Protein AF-A0A329RHR8-F1 (afdb_monomer)

Sequence (71 aa):
MGQGQSSIPTTEVTALVELYDALNGDRWRRRDGWKQPTRDPEQWFGVEVAMGHVVALELPANELSGCLPAA

Nearest PDB structures (foldseek):
  4eco-assembly1_A  TM=7.080E-01  e=1.333E-01  Bacteroides eggerthii DSM 20697

InterPro domains:
  IPR032675 Leucine-rich repeat domain superfamily [G3DSA:3.80.10.10] (9-71)

Solvent-accessible surface area (backbone atoms only — not comparable to full-atom values): 4337 Å² total; per-residue (Å²): 133,83,72,83,77,51,63,44,55,68,68,58,54,50,53,51,52,49,42,34,60,38,25,38,39,89,66,28,77,68,52,51,41,61,95,38,95,88,43,46,63,62,65,18,66,38,39,38,61,55,99,47,34,81,77,47,78,54,68,80,91,23,65,74,44,75,53,84,66,82,133

Foldseek 3Di:
DDDPDQLADVVQLVLVLVQCVQQVVVQWPAAPQPPDPPRRPCRTPQFPDDPSHGPGGDRPPGNRHGDRDDD

Mean predicted aligned error: 5.79 Å

Radius of gyration: 11.99 Å; Cα contacts (8 Å, |Δi|>4): 92; chains: 1; bounding box: 30×29×33 Å

Secondary structure (DSSP, 8-state):
------SS-HHHHHHHHHHHHHTTGGG-S--SSTT-TTS-GGGSTTEEEETTEEEEE--TT----S-PPP-

Structure (mmCIF, N/CA/C/O backbone):
data_AF-A0A329RHR8-F1
#
_entry.id   AF-A0A329RHR8-F1
#
loop_
_atom_site.group_PDB
_atom_site.id
_atom_site.type_symbol
_atom_site.label_atom_id
_atom_site.label_alt_id
_atom_site.label_comp_id
_atom_site.label_asym_id
_atom_site.label_entity_id
_atom_site.label_seq_id
_atom_site.pdbx_PDB_ins_code
_atom_site.Cartn_x
_atom_site.Cartn_y
_atom_site.Cartn_z
_atom_site.occupancy
_atom_site.B_iso_or_equiv
_atom_site.auth_seq_id
_atom_site.auth_comp_id
_atom_site.auth_asym_id
_atom_site.auth_atom_id
_atom_site.pdbx_PDB_model_num
ATOM 1 N N . MET A 1 1 ? -10.392 18.076 19.816 1.00 39.03 1 MET A N 1
ATOM 2 C CA . MET A 1 1 ? -9.046 17.780 19.285 1.00 39.03 1 MET A CA 1
ATOM 3 C C . MET A 1 1 ? -9.260 16.878 18.086 1.00 39.03 1 MET A C 1
ATOM 5 O O . MET A 1 1 ? -9.687 15.749 18.276 1.00 39.03 1 MET A O 1
ATOM 9 N N . GLY A 1 2 ? -9.183 17.443 16.879 1.00 42.59 2 GLY A N 1
ATOM 10 C CA . GLY A 1 2 ? -9.541 16.746 15.645 1.00 42.59 2 GLY A CA 1
ATOM 11 C C . GLY A 1 2 ? -8.478 15.714 15.318 1.00 42.59 2 GLY A C 1
ATOM 12 O O . GLY A 1 2 ? -7.344 16.081 15.028 1.00 42.59 2 GLY A O 1
ATOM 13 N N . GLN A 1 3 ? -8.837 14.437 15.418 1.00 43.19 3 GLN A N 1
ATOM 14 C CA . GLN A 1 3 ? -8.076 13.373 14.778 1.00 43.19 3 GLN A CA 1
ATOM 15 C C . GLN A 1 3 ? -7.979 13.770 13.302 1.00 43.19 3 GLN A C 1
ATOM 17 O O . GLN A 1 3 ? -9.017 14.060 12.705 1.00 43.19 3 GLN A O 1
ATOM 22 N N . GLY A 1 4 ? -6.769 13.863 12.744 1.00 51.91 4 GLY A N 1
ATOM 23 C CA . GLY A 1 4 ? -6.599 13.999 11.300 1.00 51.91 4 GLY A CA 1
ATOM 24 C C . GLY A 1 4 ? -7.371 12.858 10.653 1.00 51.91 4 GLY A C 1
ATOM 25 O O . GLY A 1 4 ? -6.998 11.699 10.822 1.00 51.91 4 GLY A O 1
ATOM 26 N N . GLN A 1 5 ? -8.522 13.175 10.061 1.00 51.53 5 GLN A N 1
ATOM 27 C CA . GLN A 1 5 ? -9.417 12.195 9.467 1.00 51.53 5 GLN A CA 1
ATOM 28 C C . GLN A 1 5 ? -8.765 11.735 8.175 1.00 51.53 5 GLN A C 1
ATOM 30 O O . GLN A 1 5 ? -9.025 12.305 7.125 1.00 51.53 5 GLN A O 1
ATOM 35 N N . SER A 1 6 ? -7.916 10.713 8.262 1.00 61.66 6 SER A N 1
ATOM 36 C CA . SER A 1 6 ? -7.584 9.930 7.085 1.00 61.66 6 SER A CA 1
ATOM 37 C C . SER A 1 6 ? -8.890 9.402 6.496 1.00 61.66 6 SER A C 1
ATOM 39 O O . SER A 1 6 ? -9.722 8.852 7.222 1.00 61.66 6 SER A O 1
ATOM 41 N N . SER A 1 7 ? -9.066 9.578 5.188 1.00 74.50 7 SER A N 1
ATOM 42 C CA . SER A 1 7 ? -10.276 9.170 4.453 1.00 74.50 7 SER A CA 1
ATOM 43 C C . SER A 1 7 ? -10.596 7.671 4.561 1.00 74.50 7 SER A C 1
ATOM 45 O O . SER A 1 7 ? -11.720 7.258 4.297 1.00 74.50 7 SER A O 1
ATOM 47 N N . ILE A 1 8 ? -9.613 6.864 4.978 1.00 85.56 8 ILE A N 1
ATOM 48 C CA . ILE A 1 8 ? -9.687 5.409 5.144 1.00 85.56 8 ILE A CA 1
ATOM 49 C C . ILE A 1 8 ? -9.375 4.979 6.588 1.00 85.56 8 ILE A C 1
ATOM 51 O O . ILE A 1 8 ? -8.683 5.711 7.314 1.00 85.56 8 ILE A O 1
ATOM 55 N N . PRO A 1 9 ? -9.843 3.795 7.032 1.00 87.38 9 PRO A N 1
ATOM 56 C CA . PRO A 1 9 ? -9.548 3.278 8.365 1.00 87.38 9 PRO A CA 1
ATOM 57 C C . PRO A 1 9 ? -8.047 3.053 8.583 1.00 87.38 9 PRO A C 1
ATOM 59 O O . PRO A 1 9 ? -7.305 2.672 7.679 1.00 87.38 9 PRO A O 1
ATOM 62 N N . THR A 1 10 ? -7.596 3.220 9.830 1.00 84.06 10 THR A N 1
ATOM 63 C CA . THR A 1 10 ? -6.178 3.095 10.208 1.00 84.06 10 THR A CA 1
ATOM 64 C C . THR A 1 10 ? -5.574 1.743 9.822 1.00 84.06 10 THR A C 1
ATOM 66 O O . THR A 1 10 ? -4.412 1.694 9.438 1.00 84.06 10 THR A O 1
ATOM 69 N N . THR A 1 11 ? -6.354 0.659 9.859 1.00 87.56 11 THR A N 1
ATOM 70 C CA . THR A 1 11 ? -5.902 -0.677 9.440 1.00 87.56 11 THR A CA 1
ATOM 71 C C . THR A 1 11 ? -5.462 -0.709 7.977 1.00 87.56 11 THR A C 1
ATOM 73 O O . THR A 1 11 ? -4.433 -1.302 7.665 1.00 87.56 11 THR A O 1
ATOM 76 N N . GLU A 1 12 ? -6.187 -0.032 7.085 1.00 89.12 12 GLU A N 1
ATOM 77 C CA . GLU A 1 12 ? -5.815 0.051 5.669 1.00 89.12 12 GLU A CA 1
ATOM 78 C C . GLU A 1 12 ? -4.570 0.919 5.477 1.00 89.12 12 GLU A C 1
ATOM 80 O O . GLU A 1 12 ? -3.686 0.562 4.704 1.00 89.12 12 GLU A O 1
ATOM 85 N N . VAL A 1 13 ? -4.437 2.007 6.245 1.00 88.31 13 VAL A N 1
ATOM 86 C CA . VAL A 1 13 ? -3.207 2.819 6.256 1.00 88.31 13 VAL A CA 1
ATOM 87 C C . VAL A 1 13 ? -2.003 1.971 6.658 1.00 88.31 13 VAL A C 1
ATOM 89 O O . VAL A 1 13 ? -0.965 2.033 6.003 1.00 88.31 13 VAL A O 1
ATOM 92 N N . THR A 1 14 ? -2.131 1.161 7.711 1.00 88.44 14 THR A N 1
ATOM 93 C CA . THR A 1 14 ? -1.063 0.261 8.156 1.00 88.44 14 THR A CA 1
ATOM 94 C C . THR A 1 14 ? -0.717 -0.760 7.077 1.00 88.44 14 THR A C 1
ATOM 96 O O . THR A 1 14 ? 0.458 -0.881 6.742 1.00 88.44 14 THR A O 1
ATOM 99 N N . ALA A 1 15 ? -1.713 -1.415 6.473 1.00 90.12 15 ALA A N 1
ATOM 100 C CA . ALA A 1 15 ? -1.494 -2.383 5.398 1.00 90.12 15 ALA A CA 1
ATOM 101 C C . ALA A 1 15 ? -0.790 -1.758 4.180 1.00 90.12 15 ALA A C 1
ATOM 103 O O . ALA A 1 15 ? 0.136 -2.349 3.626 1.00 90.12 15 ALA A O 1
ATOM 104 N N . LEU A 1 16 ? -1.168 -0.535 3.791 1.00 89.94 16 LEU A N 1
ATOM 105 C CA . LEU A 1 16 ? -0.479 0.187 2.722 1.00 89.94 16 LEU A CA 1
ATOM 106 C C . LEU A 1 16 ? 0.970 0.520 3.114 1.00 89.94 16 LEU A C 1
ATOM 108 O O . LEU A 1 16 ? 1.878 0.341 2.308 1.00 89.94 16 LEU A O 1
ATOM 112 N N . VAL A 1 17 ? 1.225 0.973 4.344 1.00 89.69 17 VAL A N 1
ATOM 113 C CA . VAL A 1 17 ? 2.595 1.259 4.808 1.00 89.69 17 VAL A CA 1
ATOM 114 C C . VAL A 1 17 ? 3.459 -0.004 4.824 1.00 89.69 17 VAL A C 1
ATOM 116 O O . VAL A 1 17 ? 4.619 0.068 4.417 1.00 89.69 17 VAL A O 1
ATOM 119 N N . GLU A 1 18 ? 2.908 -1.148 5.230 1.00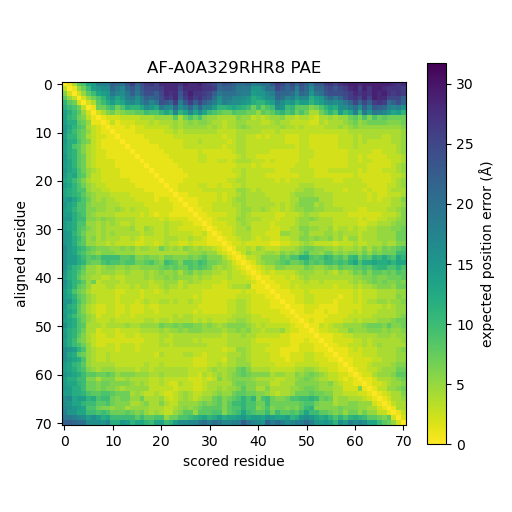 90.88 18 GLU A N 1
ATOM 120 C CA . GLU A 1 18 ? 3.607 -2.436 5.161 1.00 90.8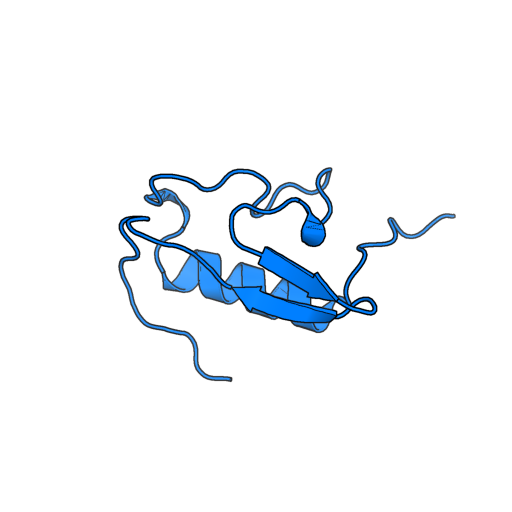8 18 GLU A CA 1
ATOM 121 C C . GLU A 1 18 ? 3.882 -2.854 3.716 1.00 90.88 18 GLU A C 1
ATOM 123 O O . GLU A 1 18 ? 4.993 -3.268 3.402 1.00 90.88 18 GLU A O 1
ATOM 128 N N . LEU A 1 19 ? 2.921 -2.671 2.807 1.00 90.44 19 LEU A N 1
ATOM 129 C CA . LEU A 1 19 ? 3.119 -2.928 1.380 1.00 90.44 19 LEU A CA 1
ATOM 130 C C . LEU A 1 19 ? 4.203 -2.023 0.780 1.00 90.44 19 LEU A C 1
ATOM 132 O O . LEU A 1 19 ? 5.034 -2.490 0.000 1.00 90.44 19 LEU A O 1
ATOM 136 N N . TYR A 1 20 ? 4.235 -0.748 1.168 1.00 90.75 20 TYR A N 1
ATOM 137 C CA . TYR A 1 20 ? 5.294 0.176 0.775 1.00 90.75 20 TYR A CA 1
ATOM 138 C C . TYR A 1 20 ? 6.661 -0.293 1.279 1.00 90.75 20 TYR A C 1
ATOM 140 O O . TYR A 1 20 ? 7.624 -0.273 0.521 1.00 90.75 20 TYR A O 1
ATOM 148 N N . ASP A 1 21 ? 6.770 -0.725 2.535 1.00 91.44 21 ASP A N 1
ATOM 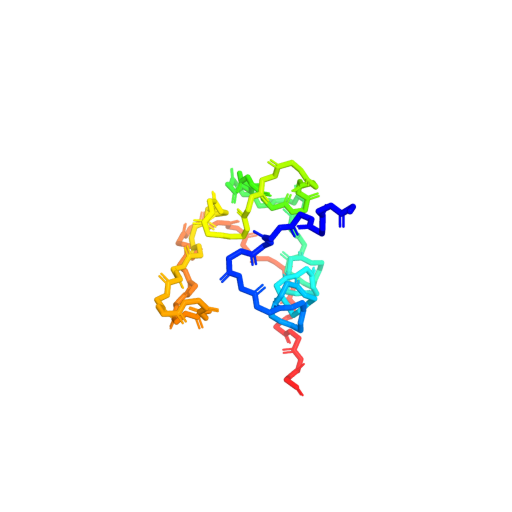149 C CA . ASP A 1 21 ? 8.036 -1.211 3.094 1.00 91.44 21 ASP A CA 1
ATOM 150 C C . ASP A 1 21 ? 8.491 -2.519 2.417 1.00 91.44 21 ASP A C 1
ATOM 152 O O . ASP A 1 21 ? 9.618 -2.617 1.926 1.00 91.44 21 ASP A O 1
ATOM 156 N N . ALA A 1 22 ? 7.570 -3.474 2.263 1.00 91.94 22 ALA A N 1
ATOM 157 C CA . ALA A 1 22 ? 7.823 -4.803 1.712 1.00 91.94 22 ALA A CA 1
ATOM 158 C C . ALA A 1 22 ? 8.186 -4.804 0.216 1.00 91.94 22 ALA A C 1
ATOM 160 O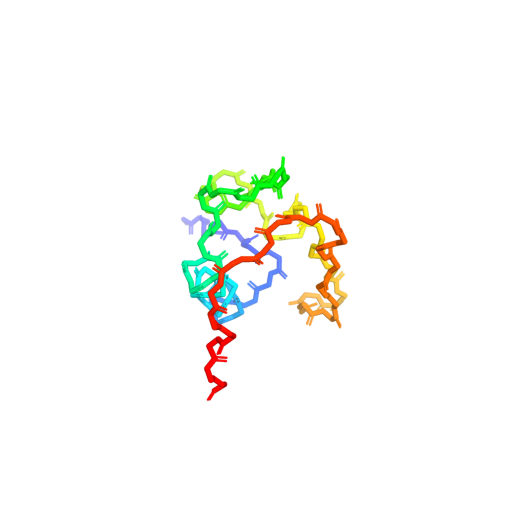 O . ALA A 1 22 ? 8.960 -5.651 -0.236 1.00 91.94 22 ALA A O 1
ATOM 161 N N . LEU A 1 23 ? 7.665 -3.844 -0.556 1.00 90.81 23 LEU A N 1
ATOM 162 C CA . LEU A 1 23 ? 7.978 -3.661 -1.980 1.00 90.81 23 LEU A CA 1
ATOM 163 C C . LEU A 1 23 ? 9.078 -2.620 -2.221 1.00 90.81 23 LEU A C 1
ATOM 165 O O . LEU A 1 23 ? 9.212 -2.104 -3.338 1.00 90.81 23 LEU A O 1
ATOM 169 N N . ASN A 1 24 ? 9.849 -2.305 -1.179 1.00 90.81 24 ASN A N 1
ATOM 170 C CA . ASN A 1 24 ? 10.985 -1.399 -1.229 1.00 90.81 24 ASN A CA 1
ATOM 171 C C . ASN A 1 24 ? 10.603 -0.015 -1.794 1.00 90.81 24 ASN A C 1
ATOM 173 O O . ASN A 1 24 ? 11.266 0.529 -2.685 1.00 90.81 24 ASN A O 1
ATOM 177 N N . GLY A 1 25 ? 9.538 0.553 -1.228 1.00 88.00 25 GLY A N 1
ATOM 178 C CA . GLY A 1 25 ? 8.893 1.822 -1.568 1.00 88.00 25 GLY A CA 1
ATOM 179 C C . GLY A 1 25 ? 9.828 3.004 -1.754 1.00 88.00 25 GLY A C 1
ATOM 180 O O . GLY A 1 25 ? 9.570 3.899 -2.556 1.00 88.00 25 GLY A O 1
ATOM 181 N N . ASP A 1 26 ? 10.971 2.987 -1.071 1.00 89.25 26 ASP A N 1
ATOM 182 C CA . ASP A 1 26 ? 11.990 4.020 -1.222 1.00 89.25 26 ASP A CA 1
ATOM 183 C C . ASP A 1 26 ? 12.583 4.099 -2.643 1.00 89.25 26 ASP A C 1
ATOM 185 O O . ASP A 1 26 ? 12.947 5.178 -3.112 1.00 89.25 26 ASP A O 1
ATOM 189 N N . ARG A 1 27 ? 12.621 2.965 -3.353 1.00 90.19 27 ARG A N 1
ATOM 190 C CA . ARG A 1 27 ? 13.098 2.866 -4.743 1.00 90.19 27 ARG A CA 1
ATOM 191 C C . ARG A 1 27 ? 11.988 2.980 -5.777 1.00 90.19 27 ARG A C 1
ATOM 193 O O . ARG A 1 27 ? 12.278 2.888 -6.967 1.00 90.19 27 ARG A O 1
ATOM 200 N N . TRP A 1 28 ? 10.744 3.176 -5.350 1.00 92.31 28 TRP A N 1
ATOM 201 C CA . TRP A 1 28 ? 9.654 3.354 -6.291 1.00 92.31 28 TRP A CA 1
ATOM 202 C C . TRP A 1 28 ? 9.867 4.601 -7.128 1.00 92.31 28 TRP A C 1
ATOM 204 O O . TRP A 1 28 ? 10.246 5.671 -6.641 1.00 92.31 28 TRP A O 1
ATOM 214 N N . ARG A 1 29 ? 9.556 4.461 -8.410 1.00 91.62 29 ARG A N 1
ATOM 215 C CA . ARG A 1 29 ? 9.708 5.536 -9.384 1.00 91.62 29 ARG A CA 1
ATOM 216 C C . ARG A 1 29 ? 8.755 6.703 -9.110 1.00 91.62 29 ARG A C 1
ATOM 218 O O . ARG A 1 29 ? 9.090 7.861 -9.349 1.00 91.62 29 ARG A O 1
ATOM 225 N N . ARG A 1 30 ? 7.565 6.388 -8.598 1.00 89.31 30 ARG A N 1
ATOM 226 C CA . ARG A 1 30 ? 6.512 7.291 -8.136 1.00 89.31 30 ARG A CA 1
ATOM 227 C C . ARG A 1 30 ? 6.012 6.816 -6.771 1.00 89.31 30 ARG A C 1
ATOM 229 O O . ARG A 1 30 ? 5.349 5.791 -6.649 1.00 89.31 30 ARG A O 1
ATOM 236 N N . ARG A 1 31 ? 6.325 7.603 -5.745 1.00 89.69 31 ARG A N 1
ATOM 237 C CA . ARG A 1 31 ? 5.932 7.401 -4.337 1.00 89.69 31 ARG A CA 1
ATOM 238 C C . ARG A 1 31 ? 5.245 8.633 -3.753 1.00 89.69 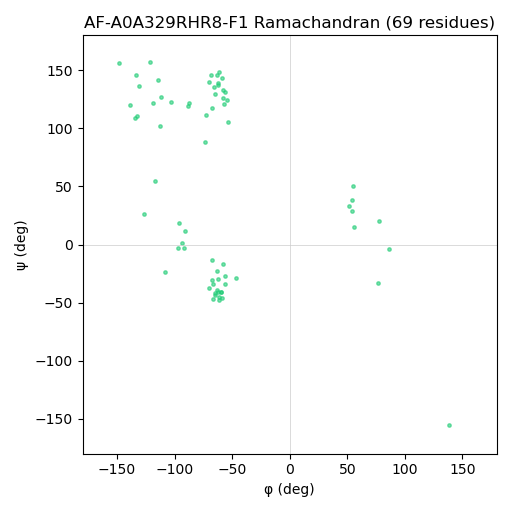31 ARG A C 1
ATOM 240 O O . ARG A 1 31 ? 5.336 8.903 -2.560 1.00 89.69 31 ARG A O 1
ATOM 247 N N . ASP A 1 32 ? 4.619 9.428 -4.613 1.00 88.75 32 ASP A N 1
ATOM 248 C CA . ASP A 1 32 ? 3.981 10.671 -4.192 1.00 88.75 32 ASP A CA 1
ATOM 249 C C . ASP A 1 32 ? 2.850 10.377 -3.194 1.00 88.75 32 ASP A C 1
ATOM 251 O O . ASP A 1 32 ? 2.124 9.394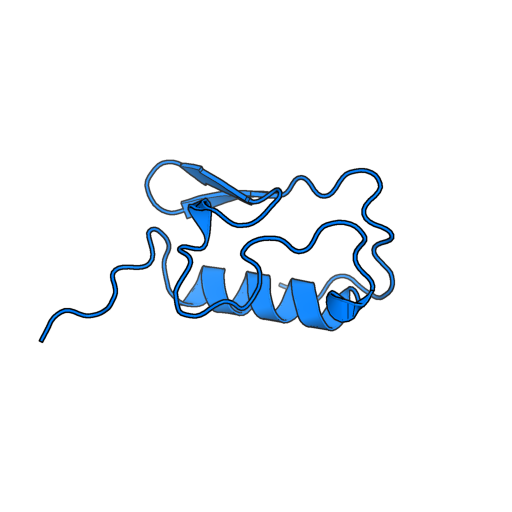 -3.341 1.00 88.75 32 ASP A O 1
ATOM 255 N N . GLY A 1 33 ? 2.757 11.170 -2.130 1.00 86.31 33 GLY A N 1
ATOM 256 C CA . GLY A 1 33 ? 1.840 10.954 -1.003 1.00 86.31 33 GLY A CA 1
ATOM 257 C C . GLY A 1 33 ? 2.244 9.866 0.006 1.00 86.31 33 GLY A C 1
ATOM 258 O O . GLY A 1 33 ? 2.020 10.052 1.200 1.00 86.31 33 GLY A O 1
ATOM 259 N N . TRP A 1 34 ? 2.903 8.783 -0.416 1.00 89.19 34 TRP A N 1
ATOM 260 C CA . TRP A 1 34 ? 3.198 7.630 0.450 1.00 89.19 34 TRP A CA 1
ATOM 261 C C . TRP A 1 34 ? 4.010 7.999 1.705 1.00 89.19 34 TRP A C 1
ATOM 263 O O . TRP A 1 34 ? 5.013 8.711 1.627 1.00 89.19 34 TRP A O 1
ATOM 273 N N . LYS A 1 35 ? 3.580 7.496 2.875 1.00 83.69 35 LYS A N 1
ATOM 274 C CA . LYS A 1 35 ? 4.169 7.758 4.213 1.00 83.69 35 LYS A CA 1
ATOM 275 C C . LYS A 1 35 ? 4.262 9.242 4.615 1.00 83.69 35 LYS A C 1
ATOM 277 O O . LYS A 1 35 ? 4.963 9.563 5.576 1.00 83.69 35 LYS A O 1
ATOM 282 N N . GLN A 1 36 ? 3.563 10.152 3.935 1.00 81.62 36 GLN A N 1
ATOM 283 C CA . GLN A 1 36 ? 3.541 11.561 4.325 1.00 81.62 36 GLN A CA 1
ATOM 284 C C . GLN A 1 36 ? 2.418 11.809 5.343 1.00 81.62 36 GLN A C 1
ATOM 286 O O . GLN A 1 36 ? 1.249 11.647 5.004 1.00 81.62 36 GLN A O 1
ATOM 291 N N . PRO A 1 37 ? 2.727 12.260 6.573 1.00 68.12 37 PRO A N 1
ATOM 292 C CA . PRO A 1 37 ? 1.718 12.478 7.616 1.00 68.12 37 PRO A CA 1
ATOM 293 C C . PRO A 1 37 ? 0.756 13.633 7.299 1.00 68.12 37 PRO A C 1
ATOM 295 O O . PRO A 1 37 ? -0.259 13.794 7.965 1.00 68.12 37 PRO A O 1
ATOM 298 N N . THR A 1 38 ? 1.087 14.458 6.304 1.00 71.81 38 THR A N 1
ATOM 299 C CA . THR A 1 38 ? 0.292 15.601 5.841 1.00 71.81 38 THR A CA 1
ATOM 300 C C . THR A 1 38 ? -0.580 15.282 4.627 1.00 71.81 38 THR A C 1
ATOM 302 O O . THR A 1 38 ? -1.296 16.167 4.163 1.00 71.81 38 THR A O 1
ATOM 305 N N . ARG A 1 39 ? -0.493 14.064 4.076 1.00 77.25 39 ARG A N 1
ATOM 306 C CA . ARG A 1 39 ? -1.217 13.650 2.871 1.00 77.25 39 ARG A CA 1
ATOM 307 C C . ARG A 1 39 ? -2.138 12.493 3.191 1.00 77.25 39 ARG A C 1
ATOM 309 O O . ARG A 1 39 ? -1.681 11.428 3.607 1.00 77.25 39 ARG A O 1
ATOM 316 N N . ASP A 1 40 ? -3.420 12.699 2.933 1.00 83.31 40 ASP A N 1
ATOM 317 C CA . ASP A 1 40 ? -4.401 11.637 3.038 1.00 83.31 40 ASP A CA 1
ATOM 318 C C . ASP A 1 40 ? -4.052 10.461 2.111 1.00 83.31 40 ASP A C 1
ATOM 320 O O . ASP A 1 40 ? -3.573 10.685 0.995 1.00 83.31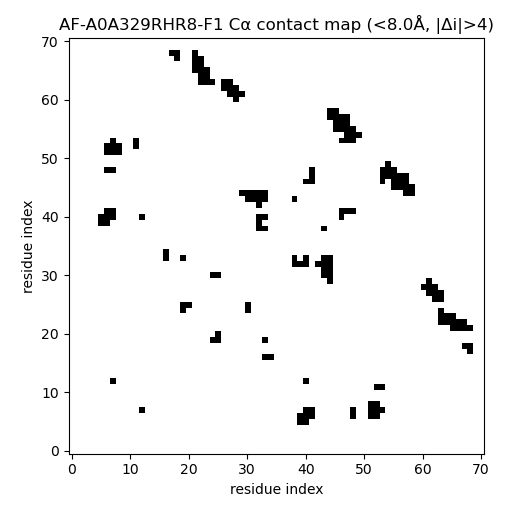 40 ASP A O 1
ATOM 324 N N . PRO A 1 41 ? -4.308 9.212 2.540 1.00 83.12 41 PRO A N 1
ATOM 325 C CA . PRO A 1 41 ? -4.061 8.012 1.740 1.00 83.12 41 PRO A CA 1
ATOM 326 C C . PRO A 1 41 ? -4.763 8.006 0.383 1.00 83.12 41 PRO A C 1
ATOM 328 O O . PRO A 1 41 ? -4.255 7.419 -0.562 1.00 83.12 41 PRO A O 1
ATOM 331 N N . GLU A 1 42 ? -5.894 8.706 0.260 1.00 85.44 42 GLU A N 1
ATOM 332 C CA . GLU A 1 42 ? -6.590 8.906 -1.019 1.00 85.44 42 GLU A CA 1
ATOM 333 C C . GLU A 1 42 ? -5.760 9.694 -2.047 1.00 85.44 42 GLU A C 1
ATOM 335 O O . GLU A 1 42 ? -6.009 9.604 -3.243 1.00 85.44 42 GLU A O 1
ATOM 340 N N . GLN A 1 43 ? -4.779 10.484 -1.594 1.00 86.19 43 GLN A N 1
ATOM 341 C CA . GLN A 1 43 ? -3.899 11.273 -2.460 1.00 86.19 43 GLN A CA 1
ATOM 342 C C . GLN A 1 43 ? -2.621 10.519 -2.827 1.00 86.19 43 GLN A C 1
ATOM 344 O O . GLN A 1 43 ? -1.774 11.055 -3.546 1.00 86.19 43 GLN A O 1
ATOM 349 N N . TRP A 1 44 ? -2.424 9.315 -2.292 1.00 90.31 44 TRP A N 1
ATOM 350 C CA . TRP A 1 44 ? -1.231 8.537 -2.579 1.00 90.31 44 TRP A CA 1
ATOM 351 C C . TRP A 1 44 ? -1.279 8.049 -4.019 1.00 90.31 44 TRP A C 1
ATOM 353 O O . TRP A 1 44 ? -2.318 7.634 -4.530 1.00 90.31 44 TRP A O 1
ATOM 363 N N . PHE A 1 45 ? -0.129 8.092 -4.688 1.00 90.81 45 PHE A N 1
ATOM 364 C CA . PHE A 1 45 ? -0.044 7.651 -6.071 1.00 90.81 45 PHE A CA 1
ATOM 365 C C . PHE A 1 45 ? -0.508 6.195 -6.194 1.00 90.81 45 PHE A C 1
ATOM 367 O O . PHE A 1 45 ? 0.082 5.308 -5.572 1.00 90.81 45 PHE A O 1
ATOM 374 N N . GLY A 1 46 ? -1.539 5.977 -7.012 1.00 90.75 46 GLY A N 1
ATOM 375 C CA . GLY A 1 46 ? -2.076 4.654 -7.303 1.00 90.75 46 GLY A CA 1
ATOM 376 C C . GLY A 1 46 ? -3.115 4.134 -6.316 1.00 90.75 46 GLY A C 1
ATOM 377 O O . GLY A 1 46 ? -3.642 3.057 -6.552 1.00 90.75 46 GLY A O 1
ATOM 378 N N . VAL A 1 47 ? -3.420 4.836 -5.224 1.00 91.94 47 VAL A N 1
ATOM 379 C CA . VAL A 1 47 ? -4.446 4.386 -4.273 1.00 91.94 47 VAL A CA 1
ATOM 380 C C . VAL A 1 47 ? -5.808 4.898 -4.729 1.00 91.94 47 VAL A C 1
ATOM 382 O O . VAL A 1 47 ? -6.013 6.104 -4.838 1.00 91.94 47 VAL A O 1
ATOM 385 N N . GLU A 1 48 ? -6.751 3.989 -4.968 1.00 90.94 48 GLU A N 1
ATOM 386 C CA . GLU A 1 48 ? -8.144 4.339 -5.235 1.00 90.94 48 GLU A CA 1
ATOM 387 C C . GLU A 1 48 ? -8.986 4.081 -3.989 1.00 90.94 48 GLU A C 1
ATOM 389 O O . GLU A 1 48 ? -9.035 2.961 -3.473 1.00 90.94 48 GLU A O 1
ATOM 394 N N . VAL A 1 49 ? -9.657 5.128 -3.508 1.00 90.31 49 VAL A N 1
ATOM 395 C CA . VAL A 1 49 ? -10.538 5.073 -2.341 1.00 90.31 49 VAL A CA 1
ATOM 396 C C . VAL A 1 49 ? -11.977 5.282 -2.791 1.00 90.31 49 VAL A C 1
ATOM 398 O O . VAL A 1 49 ? -12.297 6.283 -3.430 1.00 90.31 49 VAL A O 1
ATOM 401 N N . ALA A 1 50 ? -12.866 4.371 -2.406 1.00 89.06 50 ALA A N 1
ATOM 402 C CA . ALA A 1 50 ? -14.300 4.519 -2.594 1.00 89.06 50 ALA A CA 1
ATOM 403 C C . ALA A 1 50 ? -15.031 4.227 -1.284 1.00 89.06 50 ALA A C 1
ATOM 405 O O . ALA A 1 50 ? -14.719 3.277 -0.572 1.00 89.06 50 ALA A O 1
ATOM 406 N N . MET A 1 51 ? -16.013 5.070 -0.954 1.00 86.88 51 MET A N 1
ATOM 407 C CA . MET A 1 51 ? -16.792 4.968 0.290 1.00 86.88 51 MET A CA 1
ATOM 408 C C . MET A 1 51 ? -15.937 4.933 1.574 1.00 86.88 51 MET A C 1
ATOM 410 O O . MET A 1 51 ? -16.353 4.354 2.572 1.00 86.88 51 MET A O 1
ATOM 414 N N . GLY A 1 52 ? -14.759 5.561 1.557 1.00 86.94 52 GLY A N 1
ATOM 415 C CA . GLY A 1 52 ? -13.843 5.582 2.701 1.00 86.94 52 GLY A CA 1
ATOM 416 C C . GLY A 1 52 ? -13.038 4.294 2.895 1.00 86.94 52 GLY A C 1
ATOM 417 O O . GLY A 1 52 ? -12.540 4.047 3.988 1.00 86.94 52 GLY A O 1
ATOM 418 N N . HIS A 1 53 ? -12.909 3.478 1.848 1.00 89.56 53 HIS A N 1
ATOM 419 C CA . HIS A 1 53 ? -12.095 2.266 1.836 1.00 89.56 53 HIS A CA 1
ATOM 420 C C . HIS A 1 53 ? -11.247 2.199 0.566 1.00 89.56 53 HIS A C 1
ATOM 422 O O . HIS A 1 53 ? -11.688 2.629 -0.501 1.00 89.56 53 HIS A O 1
ATOM 428 N N . VAL A 1 54 ? -10.040 1.650 0.666 1.00 90.00 54 VAL A N 1
ATOM 429 C CA . VAL A 1 54 ? -9.187 1.354 -0.488 1.00 90.00 54 VAL A CA 1
ATOM 430 C C . VAL A 1 54 ? -9.836 0.238 -1.300 1.00 90.00 54 VAL A C 1
ATOM 432 O O . VAL A 1 54 ? -10.007 -0.881 -0.818 1.00 90.00 54 VAL A O 1
ATOM 435 N N . VAL A 1 55 ? -10.191 0.541 -2.544 1.00 92.50 55 VAL A N 1
ATOM 436 C CA . VAL A 1 55 ? -10.835 -0.409 -3.462 1.00 92.50 55 VAL A CA 1
ATOM 437 C C . VAL A 1 55 ? -9.909 -0.877 -4.575 1.00 92.50 55 VAL A C 1
ATOM 439 O O . VAL A 1 55 ? -10.101 -1.976 -5.094 1.00 92.50 55 VAL A O 1
ATOM 442 N N . ALA A 1 56 ? -8.882 -0.096 -4.910 1.00 90.94 56 ALA A N 1
ATOM 443 C CA . ALA A 1 56 ? -7.867 -0.504 -5.870 1.00 90.94 56 ALA A CA 1
ATOM 444 C C . ALA A 1 56 ? -6.497 0.098 -5.543 1.00 90.94 56 ALA A C 1
ATOM 446 O O . ALA A 1 56 ? -6.378 1.128 -4.876 1.00 90.94 56 ALA A O 1
ATOM 447 N N . LEU A 1 57 ? -5.457 -0.581 -6.030 1.00 90.50 57 LEU A N 1
ATOM 448 C CA . LEU A 1 57 ? -4.076 -0.134 -5.944 1.00 90.50 57 LEU A CA 1
ATOM 449 C C . LEU A 1 57 ? -3.386 -0.320 -7.300 1.00 90.50 57 LEU A C 1
ATOM 451 O O . LEU A 1 57 ? -3.089 -1.440 -7.714 1.00 90.50 57 LEU A O 1
ATOM 455 N N . GLU A 1 58 ? -3.110 0.783 -7.982 1.00 91.00 58 GLU A N 1
ATOM 456 C C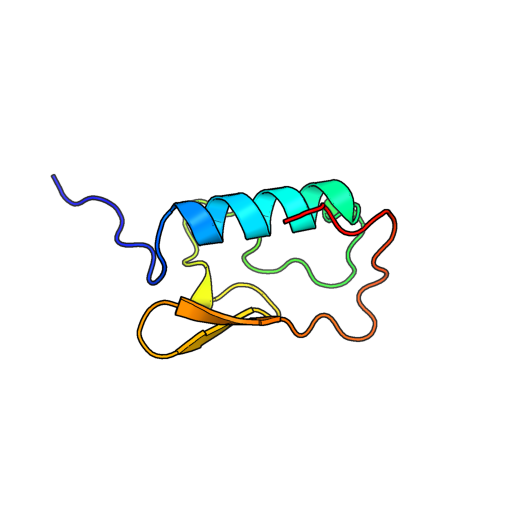A . GLU A 1 58 ? -2.504 0.827 -9.307 1.00 91.00 58 GLU A CA 1
ATOM 457 C C . GLU A 1 58 ? -1.103 1.440 -9.253 1.00 91.00 58 GLU A C 1
ATOM 459 O O . GLU A 1 58 ? -0.917 2.654 -9.232 1.00 91.00 58 GLU A O 1
ATOM 464 N N . LEU A 1 59 ? -0.080 0.587 -9.299 1.00 90.38 59 LEU A N 1
ATOM 465 C CA . LEU A 1 59 ? 1.329 1.001 -9.290 1.00 90.38 59 LEU A CA 1
ATOM 466 C C . LEU A 1 59 ? 2.045 0.602 -10.598 1.00 90.38 59 LEU A C 1
ATOM 468 O O . LEU A 1 59 ? 3.067 -0.095 -10.561 1.00 90.38 59 LEU A O 1
ATOM 472 N N . PRO A 1 60 ? 1.523 0.993 -11.780 1.00 88.56 60 PRO A N 1
ATOM 473 C CA . PRO A 1 60 ? 2.064 0.549 -13.055 1.00 88.56 60 PRO A CA 1
ATOM 474 C C . PRO A 1 60 ? 3.482 1.084 -13.268 1.00 88.56 60 PRO A C 1
ATOM 476 O O . PRO A 1 60 ? 3.764 2.261 -13.044 1.00 88.56 60 PRO A O 1
ATOM 479 N N . ALA A 1 61 ? 4.373 0.20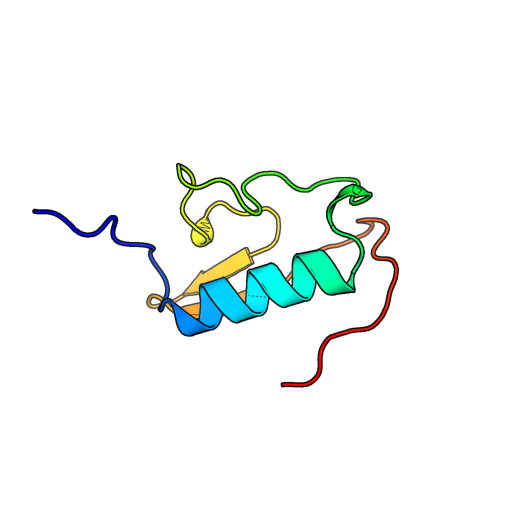5 -13.738 1.00 87.81 61 ALA A N 1
ATOM 480 C CA . ALA A 1 61 ? 5.768 0.526 -14.047 1.00 87.81 61 ALA A CA 1
ATOM 481 C C . ALA A 1 61 ? 6.525 1.242 -12.901 1.00 87.81 61 ALA A C 1
ATOM 483 O O . ALA A 1 61 ? 7.409 2.062 -13.157 1.00 87.81 61 ALA A O 1
ATOM 484 N N . ASN A 1 62 ? 6.191 0.927 -11.642 1.00 89.62 62 ASN A N 1
ATOM 485 C CA . ASN A 1 62 ? 6.731 1.619 -10.470 1.00 89.62 62 ASN A CA 1
ATOM 486 C C . ASN A 1 62 ? 8.016 1.005 -9.884 1.00 89.62 62 ASN A C 1
ATOM 488 O O . ASN A 1 62 ? 8.415 1.364 -8.782 1.00 89.62 62 ASN A O 1
ATOM 492 N N . GLU A 1 63 ? 8.654 0.078 -10.607 1.00 90.31 63 GLU A N 1
ATOM 493 C CA . GLU A 1 63 ? 9.872 -0.622 -10.158 1.00 90.31 63 GLU A CA 1
ATOM 494 C C . GLU A 1 63 ? 9.701 -1.298 -8.783 1.00 90.31 63 GLU A C 1
ATOM 496 O O . GLU A 1 63 ? 10.611 -1.310 -7.955 1.00 90.31 63 GLU A O 1
ATOM 501 N N . LEU A 1 64 ? 8.512 -1.865 -8.543 1.00 88.38 64 LEU A N 1
ATOM 502 C CA . LEU A 1 64 ? 8.199 -2.606 -7.321 1.00 88.38 64 LEU A CA 1
ATOM 503 C C . LEU A 1 64 ? 9.185 -3.768 -7.166 1.00 88.38 64 LEU A C 1
ATOM 505 O O . LEU A 1 64 ? 9.327 -4.589 -8.073 1.00 88.38 64 LEU A O 1
ATOM 509 N N . SER A 1 65 ? 9.854 -3.840 -6.019 1.00 89.19 65 SER A N 1
ATOM 510 C CA . SER A 1 65 ? 10.889 -4.838 -5.767 1.00 89.19 65 SER A CA 1
ATOM 511 C C . SER A 1 65 ? 10.750 -5.377 -4.355 1.00 89.19 65 SER A C 1
ATOM 513 O O . SER A 1 65 ? 10.883 -4.627 -3.398 1.00 89.19 65 SER A O 1
ATOM 515 N N . GLY A 1 66 ? 10.536 -6.681 -4.220 1.00 86.44 66 GLY A N 1
ATOM 516 C CA . GLY A 1 66 ? 10.356 -7.333 -2.928 1.00 86.44 66 GLY A CA 1
ATOM 517 C C . GLY A 1 66 ? 9.248 -8.372 -2.983 1.00 86.44 66 GLY A C 1
ATOM 518 O O . GLY A 1 66 ? 8.941 -8.906 -4.052 1.00 86.44 66 GLY A O 1
ATOM 519 N N . CYS A 1 67 ? 8.655 -8.648 -1.828 1.00 86.19 67 CYS A N 1
ATOM 520 C CA . CYS A 1 67 ? 7.566 -9.607 -1.690 1.00 86.19 67 CYS A CA 1
ATOM 521 C C . CYS A 1 67 ? 6.295 -8.876 -1.273 1.00 86.19 67 CYS A C 1
ATOM 523 O O . CYS A 1 67 ? 6.342 -7.968 -0.448 1.00 86.19 67 CYS A O 1
ATOM 525 N N . LEU A 1 68 ? 5.154 -9.294 -1.818 1.00 84.44 68 LEU A N 1
ATOM 526 C CA . LEU A 1 68 ? 3.869 -8.827 -1.311 1.00 84.44 68 LEU A CA 1
ATOM 527 C C . LEU A 1 68 ? 3.694 -9.340 0.129 1.00 84.44 68 LEU A C 1
ATOM 529 O O . LEU A 1 68 ? 3.895 -10.540 0.355 1.00 84.44 68 LEU A O 1
ATOM 533 N N . PRO A 1 69 ? 3.359 -8.466 1.094 1.00 78.12 69 PRO A N 1
ATOM 534 C CA . PRO A 1 69 ? 3.087 -8.896 2.456 1.00 78.12 69 PRO A CA 1
ATOM 535 C C . PRO A 1 69 ? 1.857 -9.808 2.468 1.00 78.12 69 PRO A C 1
ATOM 537 O O . PRO A 1 69 ? 0.936 -9.651 1.663 1.00 78.12 69 PRO A O 1
ATOM 540 N N . ALA A 1 70 ? 1.868 -10.796 3.361 1.00 73.44 70 ALA A N 1
ATOM 541 C CA . ALA A 1 70 ? 0.689 -11.616 3.596 1.00 73.44 70 ALA A CA 1
ATOM 542 C C . ALA A 1 70 ? -0.400 -10.769 4.273 1.00 73.44 70 ALA A C 1
ATOM 544 O O . ALA A 1 70 ? -0.082 -9.867 5.047 1.00 73.44 70 ALA A O 1
ATOM 545 N N . ALA A 1 71 ? -1.658 -11.060 3.938 1.00 56.59 71 ALA A N 1
ATOM 546 C CA . ALA A 1 71 ? -2.836 -10.429 4.530 1.00 56.59 71 ALA A CA 1
ATOM 547 C C . ALA A 1 71 ? -3.048 -10.835 5.995 1.00 56.59 71 ALA A C 1
ATOM 549 O O . ALA A 1 71 ? -2.691 -11.986 6.346 1.00 56.59 71 ALA A O 1
#

pLDDT: mean 83.64, std 12.5, range [39.03, 92.5]

Organism: NCBI:txid29920